Protein 7O6T (pdb70)

Solvent-accessible surface area: 8773 Å² total

B-factor: mean 49.63, std 14.55, range [27.65, 122.01]

Foldseek 3Di:
DLVVLLVVVLVVCVVPNDHPVCSVVVVVCLVPPADPVRVVVSSVVSVVCVVVVVVVVVVVVVVVVVVVVVD/DVLLLVVLVVCCVVPVDHPVCSVVVVCCLVPPQDPVRVVVSCVVSVVCVVVVVVVVVVVVVVVVVVD

Organism: Arabidopsis thaliana (NCBI:txid3702)

Nearest PDB structures (foldseek):
  7o6t-assembly1_A  TM=1.014E+00  e=3.143E-09  Arabidopsis thaliana
  7o6t-assembly1_B  TM=9.221E-01  e=6.991E-08  Arabidopsis thaliana
  7o6v-assembly4_D  TM=6.662E-01  e=2.286E-04  Arabidopsis thaliana
  7o6w-assembly1_B  TM=6.367E-01  e=4.801E-04  Arabidopsis thaliana
  7o6t-assembly1_B  TM=1.015E+00  e=5.415E-09  Arabidopsis thaliana

Sequence (138 aa):
KDLGHIVKTIRLEEEGHIDKSFREDFLTWYSLRATHREVRVVKDFVETFEDLSSLGQQLVDTFSESILSKKLGHIVKTIRCLEEEGHIDKSFREDFLTWYSLRATHREVRVVKDFVETFEDLSSLGQQLVDTFSESIL

Secondary structure (DSSP, 8-state):
-HHHHHHHHH--TTTTSS-HHHHHHHHHHHHHT--HHHHHHHHHHHHH--HHHHHHHHHHHHHHHHHHTT-/-HHHHHHHHHH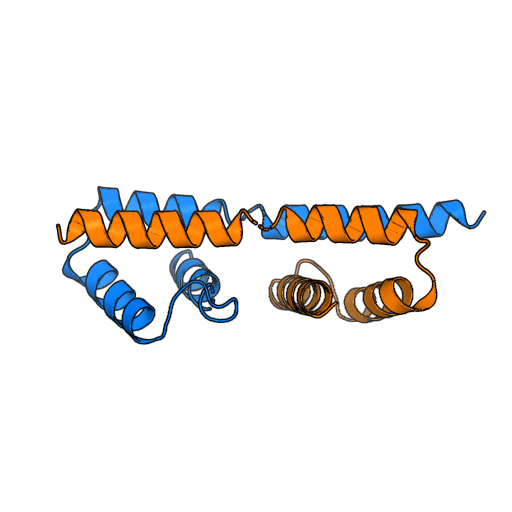HHTTSS-HHHHHHHHHHHHHT--HHHHHHHHHHHHH--HHHHHHHHHHHHHHHHH-

GO terms:
  GO:0005634 nucleus (C, IDA)
  GO:0016607 nuclear speck (C, IDA)
  GO:0009409 response to cold (P, IEP)
  GO:0005677 chromatin silencing complex (C, IDA)
  GO:0070417 cellular response to cold (P, IEP)
  GO:0045814 negative regulation of gene expression, epigenetic (P, IMP)
  GO:0010048 vernalization response (P, IMP)
  GO:0005515 protein binding (F, IPI)
  GO:0010048 vernalization response (P, IEP)
  GO:0001666 response to hypoxia (P, IMP)

Radius of gyration: 17.41 Å; Cα contacts (8 Å, |Δi|>4): 75; chains: 2; bounding box: 34×34×54 Å

InterPro domains:
  IPR003961 Fibronectin type III [PS50853] (314-412)
  IPR003961 Fibronectin type III [cd00063] (318-408)
  IPR013783 Immunoglobulin-like fold [G3DSA:2.60.40.10] (310-409)
  IPR032881 Oberon-like, PHD finger domain [PF07227] (130-238)
  IPR036116 Fibronectin type III superfamily [SSF49265] (318-406)
  IPR044514 Vernalization insensitive 3-like [PTHR46286] (32-620)
  IPR056990 VIN3-like, C-terminal domain [PF23380] (531-603)
  IPR058585 VIN3-like, fibronectin type-III domain [PF23376] (318-408)

Structure (mmCIF, N/CA/C/O backbone):
data_7O6T
#
_entry.id   7O6T
#
_cell.length_a   31.423
_cell.length_b   51.809
_cell.length_c   85.010
_cell.angle_alpha   90.00
_cell.angle_beta   90.00
_cell.angle_gamma   90.00
#
_symmetry.space_group_name_H-M   'P 21 21 21'
#
loop_
_entity.id
_entity.type
_entity.pdbx_description
1 polymer 'Protein VERNALIZATION INSENSITIVE 3'
2 polymer 'Protein VERNALIZATION INSENSITIVE 3'
3 non-polymer 'MAGNESIUM ION'
4 water water
#
loop_
_atom_site.group_PDB
_atom_site.id
_atom_site.type_symbol
_atom_site.label_atom_id
_atom_site.label_alt_id
_atom_site.label_comp_id
_atom_site.label_asym_id
_atom_site.label_entity_id
_atom_site.label_seq_id
_atom_site.pdbx_PDB_ins_code
_atom_site.Cartn_x
_atom_site.Cartn_y
_atom_site.Cartn_z
_atom_site.occupancy
_atom_site.B_iso_or_equiv
_atom_site.auth_seq_id
_atom_site.auth_comp_id
_atom_site.auth_asym_id
_atom_site.auth_atom_id
_atom_site.pdbx_PDB_model_num
ATOM 1 N N . LYS A 1 1 ? 2.374 4.169 73.271 1.00 66.40 531 LYS A N 1
ATOM 2 C CA . LYS A 1 1 ? 3.288 4.890 72.283 1.00 64.48 531 LYS A CA 1
ATOM 3 C C . LYS A 1 1 ? 4.664 5.289 72.847 1.00 55.07 531 LYS A C 1
ATOM 4 O O . LYS A 1 1 ? 5.719 5.123 72.189 1.00 50.21 531 LYS A O 1
ATOM 10 N N . ASP A 1 2 ? 4.642 5.868 74.049 1.00 52.31 532 ASP A N 1
ATOM 11 C CA . ASP A 1 2 ? 5.852 6.038 74.845 1.00 53.99 532 ASP A CA 1
ATOM 12 C C . ASP A 1 2 ? 6.470 4.679 75.165 1.00 44.40 532 ASP A C 1
ATOM 13 O O . ASP A 1 2 ? 7.665 4.583 75.271 1.00 41.49 532 ASP A O 1
ATOM 18 N N . LEU A 1 3 ? 5.634 3.640 75.308 1.00 42.47 533 LEU A N 1
ATOM 19 C CA . LEU A 1 3 ? 6.109 2.294 75.597 1.00 42.71 533 LEU A CA 1
ATOM 20 C C . LEU A 1 3 ? 7.053 1.747 74.511 1.00 40.28 533 LEU A C 1
ATOM 21 O O . LEU A 1 3 ? 8.102 1.194 74.824 1.00 37.38 533 LEU A O 1
ATOM 26 N N . GLY A 1 4 ? 6.694 1.973 73.246 1.00 41.96 534 GLY A N 1
ATOM 27 C CA . GLY A 1 4 ? 7.519 1.605 72.110 1.00 42.41 534 GLY A CA 1
ATOM 28 C C . GLY A 1 4 ? 8.814 2.393 72.068 1.00 43.07 534 GLY A C 1
ATOM 29 O O . GLY A 1 4 ? 9.862 1.867 71.664 1.00 37.74 534 GLY A O 1
ATOM 30 N N . HIS A 1 5 ? 8.753 3.660 72.495 1.00 40.65 535 HIS A N 1
ATOM 31 C CA . HIS A 1 5 ? 9.948 4.492 72.590 1.00 38.28 535 HIS A CA 1
ATOM 32 C C . HIS A 1 5 ? 10.907 3.968 73.654 1.00 34.03 535 HIS A C 1
ATOM 33 O O . HIS A 1 5 ? 12.118 4.007 73.469 1.00 33.54 535 HIS A O 1
ATOM 40 N N . ILE A 1 6 ? 10.374 3.494 74.780 1.00 32.17 536 ILE A N 1
ATOM 41 C CA . ILE A 1 6 ? 11.210 2.949 75.834 1.00 32.17 536 ILE A CA 1
ATOM 42 C C . ILE A 1 6 ? 11.927 1.704 75.301 1.00 33.03 536 ILE A C 1
ATOM 43 O O . ILE A 1 6 ? 13.131 1.569 75.449 1.00 33.65 536 ILE A O 1
ATOM 48 N N . VAL A 1 7 ? 11.173 0.800 74.673 1.00 35.62 537 VAL A N 1
ATOM 49 C CA . VAL A 1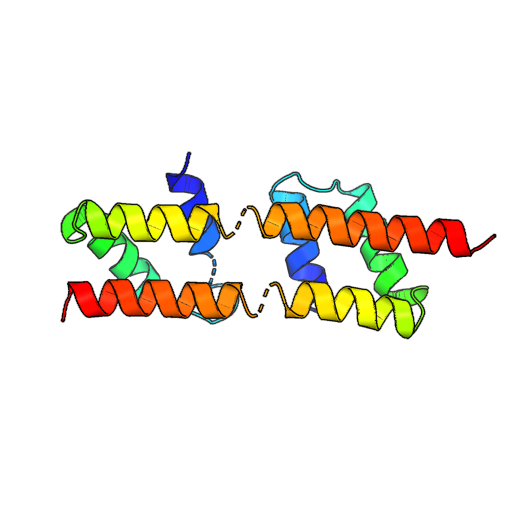 7 ? 11.736 -0.433 74.100 1.00 36.53 537 VAL A CA 1
ATOM 50 C C . VAL A 1 7 ? 12.817 -0.132 73.052 1.00 37.58 537 VAL A C 1
ATOM 51 O O . VAL A 1 7 ? 13.884 -0.724 73.093 1.00 36.09 537 VAL A O 1
ATOM 55 N N . LYS A 1 8 ? 12.554 0.849 72.177 1.00 41.58 538 LYS A N 1
ATOM 56 C CA . LYS A 1 8 ? 13.520 1.306 71.168 1.00 42.06 538 LYS A CA 1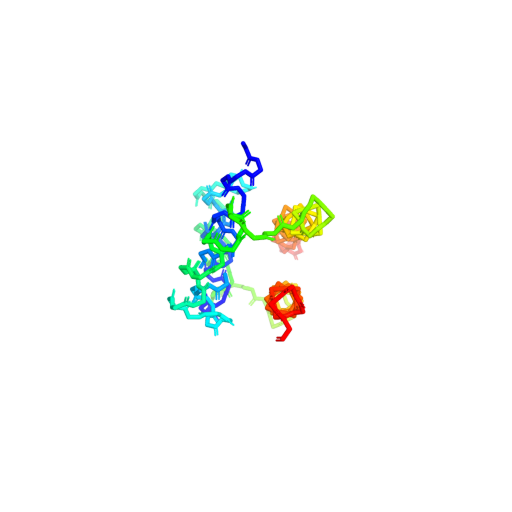
ATOM 57 C C . LYS A 1 8 ? 14.808 1.829 71.804 1.00 38.88 538 LYS A C 1
ATOM 58 O O . LYS A 1 8 ? 15.920 1.509 71.375 1.00 37.80 538 LYS A O 1
ATOM 64 N N . THR A 1 9 ? 14.635 2.625 72.854 1.00 36.75 539 THR A N 1
ATOM 65 C CA . THR A 1 9 ? 15.734 3.236 73.568 1.00 38.36 539 THR A CA 1
ATOM 66 C C . THR A 1 9 ? 16.591 2.144 74.211 1.00 39.67 539 THR A C 1
ATOM 67 O O . THR A 1 9 ? 17.823 2.146 74.123 1.00 37.65 539 THR A O 1
ATOM 71 N N . ILE A 1 10 ? 15.921 1.200 74.874 1.00 43.81 540 ILE A N 1
ATOM 72 C CA . ILE A 1 10 ? 16.583 0.091 75.546 1.00 42.35 540 ILE A CA 1
ATOM 73 C C . ILE A 1 10 ? 17.371 -0.766 74.567 1.00 38.30 540 ILE A C 1
ATOM 74 O O . ILE A 1 10 ? 18.502 -1.173 74.876 1.00 37.13 540 ILE A O 1
ATOM 79 N N . ARG A 1 11 ? 16.780 -1.046 73.401 1.00 38.14 541 ARG A N 1
ATOM 80 C CA . ARG A 1 11 ? 17.424 -1.833 72.317 1.00 38.37 541 ARG A CA 1
ATOM 81 C C . ARG A 1 11 ? 18.668 -1.068 71.845 1.00 42.43 541 ARG A C 1
ATOM 82 O O . ARG A 1 11 ? 19.715 -1.708 71.682 1.00 41.70 541 ARG A O 1
ATOM 100 N N . LEU A 1 13 ? 20.502 1.189 73.541 1.00 37.21 543 LEU A N 1
ATOM 101 C CA . LEU A 1 13 ? 21.486 1.054 74.603 1.00 37.01 543 LEU A CA 1
ATOM 102 C C . LEU A 1 13 ? 22.181 -0.314 74.589 1.00 38.65 543 LEU A C 1
ATOM 103 O O . LEU A 1 13 ? 23.393 -0.416 74.797 1.00 36.20 543 LEU A O 1
ATOM 108 N N . GLU A 1 14 ? 21.398 -1.376 74.370 1.00 35.88 544 GLU A N 1
ATOM 109 C CA . GLU A 1 14 ? 21.944 -2.697 74.324 1.00 37.82 544 GLU A CA 1
ATOM 110 C C . GLU A 1 14 ? 22.855 -2.864 73.112 1.00 42.75 544 GLU A C 1
ATOM 111 O O . GLU A 1 14 ? 23.985 -3.389 73.217 1.00 41.46 544 GLU A O 1
ATOM 117 N N . GLU A 1 15 ? 22.377 -2.410 71.953 1.00 42.77 545 GLU A N 1
ATOM 118 C CA . GLU A 1 15 ? 23.094 -2.604 70.702 1.00 43.31 545 GLU A CA 1
ATOM 119 C C . GLU A 1 15 ? 24.405 -1.811 70.671 1.00 45.57 545 GLU A C 1
ATOM 120 O O . GLU A 1 15 ? 25.349 -2.201 69.983 1.00 44.56 545 GLU A O 1
ATOM 126 N N . GLU A 1 16 ? 24.457 -0.704 71.421 1.00 40.61 546 GLU A N 1
ATOM 127 C CA . GLU A 1 16 ? 25.677 0.082 71.568 1.00 43.96 546 GLU A CA 1
ATOM 128 C C . GLU A 1 16 ? 26.607 -0.353 72.707 1.00 42.62 546 GLU A C 1
ATOM 129 O O . GLU A 1 16 ? 27.654 0.252 72.907 1.00 47.35 546 GLU A O 1
ATOM 135 N N . GLY A 1 17 ? 26.212 -1.383 73.456 1.00 41.23 547 GLY A N 1
ATOM 136 C CA . GLY A 1 17 ? 27.030 -1.916 74.543 1.00 40.78 547 GLY A CA 1
ATOM 137 C C . GLY A 1 17 ? 26.918 -1.194 75.891 1.00 42.35 547 GLY A C 1
ATOM 138 O O . GLY A 1 17 ? 27.717 -1.426 76.782 1.00 43.68 547 GLY A O 1
ATOM 139 N N . HIS A 1 18 ? 25.918 -0.322 76.048 1.00 39.01 548 HIS A N 1
ATOM 140 C CA . HIS A 1 18 ? 25.740 0.427 77.298 1.00 39.64 548 HIS A CA 1
ATOM 141 C C . HIS A 1 18 ? 25.086 -0.369 78.401 1.00 40.86 548 HIS A C 1
ATOM 142 O O . HIS A 1 18 ? 25.323 -0.115 79.586 1.00 42.68 548 HIS A O 1
ATOM 149 N N . ILE A 1 19 ? 24.283 -1.360 78.015 1.00 37.24 549 ILE A N 1
ATOM 150 C CA . ILE A 1 19 ? 23.646 -2.276 78.958 1.00 39.12 549 ILE A CA 1
ATOM 151 C C . ILE A 1 19 ? 23.744 -3.664 78.365 1.00 39.14 549 ILE A C 1
ATOM 152 O O . ILE A 1 19 ? 23.968 -3.811 77.164 1.00 36.88 549 ILE A O 1
ATOM 157 N N . ASP A 1 20 ? 23.619 -4.669 79.232 1.00 38.60 550 ASP A N 1
ATOM 158 C CA . ASP A 1 20 ? 23.572 -6.056 78.820 1.00 39.81 550 ASP A CA 1
ATOM 159 C C . ASP A 1 20 ? 22.151 -6.606 78.971 1.00 39.80 550 ASP A C 1
ATOM 160 O O . ASP A 1 20 ? 21.236 -5.925 79.460 1.00 38.52 550 ASP A O 1
ATOM 165 N N . LYS A 1 21 ? 21.975 -7.842 78.503 1.00 41.94 551 LYS A N 1
ATOM 166 C CA . LYS A 1 21 ? 20.699 -8.541 78.510 1.00 46.86 551 LYS A CA 1
ATOM 167 C C . LYS A 1 21 ? 20.099 -8.627 79.905 1.00 41.95 551 LYS A C 1
ATOM 168 O O . LYS A 1 21 ? 18.921 -8.394 80.084 1.00 37.24 551 LYS A O 1
ATOM 174 N N . SER A 1 22 ? 20.925 -8.985 80.889 1.00 41.85 552 SER A N 1
ATOM 175 C CA . SER A 1 22 ? 20.471 -9.099 82.273 1.00 44.73 552 SER A CA 1
ATOM 176 C C . SER A 1 22 ? 19.846 -7.778 82.739 1.00 38.92 552 SER A C 1
ATOM 177 O O . SER A 1 22 ? 18.790 -7.782 83.393 1.00 36.98 552 SER A O 1
ATOM 180 N N . PHE A 1 23 ? 20.492 -6.655 82.401 1.00 39.39 553 PHE A N 1
ATOM 181 C CA . PHE A 1 23 ? 19.970 -5.351 82.806 1.00 40.09 553 PHE A CA 1
ATOM 182 C C . PHE A 1 23 ? 18.645 -5.035 82.101 1.00 38.58 553 PHE A C 1
ATOM 183 O O . PHE A 1 23 ? 17.684 -4.595 82.726 1.00 40.70 553 PHE A O 1
ATOM 191 N N . ARG A 1 24 ? 18.588 -5.278 80.799 1.00 35.98 554 ARG A N 1
ATOM 192 C CA . ARG A 1 24 ? 17.357 -5.070 79.997 1.00 38.62 554 ARG A CA 1
ATOM 193 C C . ARG A 1 24 ? 16.189 -5.801 80.659 1.00 39.26 554 ARG A C 1
ATOM 194 O O . ARG A 1 24 ? 15.143 -5.175 80.873 1.00 35.22 554 ARG A O 1
ATOM 202 N N . GLU A 1 25 ? 16.363 -7.090 80.944 1.00 39.32 555 GLU A N 1
ATOM 203 C CA . GLU A 1 25 ? 15.322 -7.890 81.547 1.00 40.45 555 GLU A CA 1
ATOM 204 C C . GLU A 1 25 ? 14.938 -7.388 82.928 1.00 38.61 555 GLU A C 1
ATOM 205 O O . GLU A 1 25 ? 13.749 -7.297 83.267 1.00 38.42 555 GLU A O 1
ATOM 211 N N . ASP A 1 26 ? 15.940 -7.063 83.746 1.00 37.65 556 ASP A N 1
ATOM 212 C CA . ASP A 1 26 ? 15.678 -6.563 85.085 1.00 36.65 556 ASP A CA 1
ATOM 213 C C . ASP A 1 26 ? 14.989 -5.203 85.036 1.00 34.41 556 ASP A C 1
ATOM 214 O O . ASP A 1 26 ? 14.159 -4.901 85.854 1.00 35.69 556 ASP A O 1
ATOM 219 N N . PHE A 1 27 ? 15.368 -4.370 84.067 1.00 35.35 557 PHE A N 1
ATOM 220 C CA . PHE A 1 27 ? 14.792 -3.048 83.903 1.00 35.09 557 PHE A CA 1
ATOM 221 C C . PHE A 1 27 ? 13.312 -3.115 83.614 1.00 36.18 557 PHE A C 1
ATOM 222 O O . PHE A 1 27 ? 12.531 -2.372 84.215 1.00 38.40 557 PHE A O 1
ATOM 230 N N . LEU A 1 28 ? 12.925 -4.034 82.723 1.00 37.64 558 LEU A N 1
ATOM 231 C CA . LEU A 1 28 ? 11.531 -4.260 82.363 1.00 39.35 558 LEU A CA 1
ATOM 232 C C . LEU A 1 28 ? 10.734 -4.724 83.595 1.00 42.94 558 LEU A C 1
ATOM 233 O O . LEU A 1 28 ? 9.640 -4.210 83.870 1.00 43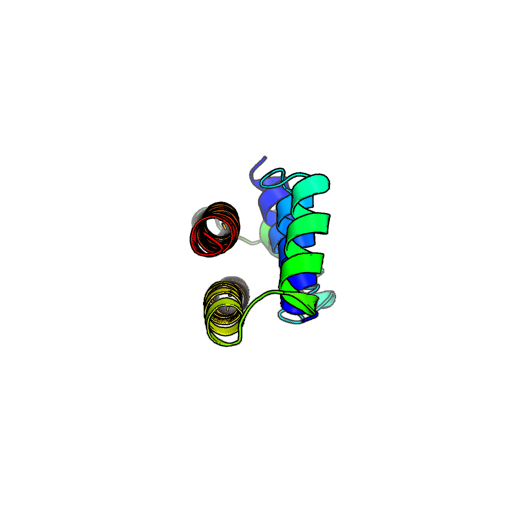.68 558 LEU A O 1
ATOM 238 N N . THR A 1 29 ? 11.300 -5.682 84.344 1.00 41.64 559 THR A N 1
ATOM 239 C CA . THR A 1 29 ? 10.702 -6.135 85.585 1.00 43.13 559 THR A CA 1
ATOM 240 C C . THR A 1 29 ? 10.516 -4.970 86.579 1.00 41.31 559 THR A C 1
ATOM 241 O O . THR A 1 29 ? 9.434 -4.759 87.123 1.00 46.69 559 THR A O 1
ATOM 245 N N . TRP A 1 30 ? 11.592 -4.215 86.800 1.00 38.99 560 TRP A N 1
ATOM 246 C CA . TRP A 1 30 ? 11.614 -3.097 87.719 1.00 40.54 560 TRP A CA 1
ATOM 247 C C . TRP A 1 30 ? 10.563 -2.073 87.343 1.00 43.73 560 TRP A C 1
ATOM 248 O O . TRP A 1 30 ? 9.761 -1.650 88.182 1.00 42.91 560 TRP A O 1
ATOM 259 N N . TYR A 1 31 ? 10.542 -1.698 86.062 1.00 41.61 561 TYR A N 1
ATOM 260 C CA . TYR A 1 31 ? 9.590 -0.706 85.509 1.00 41.31 561 TYR A CA 1
ATOM 261 C C . TYR A 1 31 ? 8.146 -1.128 85.798 1.00 44.97 561 TYR A C 1
ATOM 262 O O . TYR A 1 31 ? 7.360 -0.276 86.255 1.00 45.48 561 TYR A O 1
ATOM 271 N N . SER A 1 32 ? 7.806 -2.386 85.510 1.00 44.75 562 SER A N 1
ATOM 272 C CA . SER A 1 32 ? 6.448 -2.879 85.641 1.00 50.96 562 SER A CA 1
ATOM 273 C C . SER A 1 32 ? 5.993 -3.062 87.099 1.00 53.01 562 SER A C 1
ATOM 274 O O . SER A 1 32 ? 4.849 -2.788 87.405 1.00 55.51 562 SER A O 1
ATOM 277 N N . LEU A 1 33 ? 6.909 -3.488 87.980 1.00 54.63 563 LEU A N 1
ATOM 278 C CA . LEU A 1 33 ? 6.579 -3.916 89.340 1.00 57.45 563 LEU A CA 1
ATOM 279 C C . LEU A 1 33 ? 7.118 -3.106 90.527 1.00 57.84 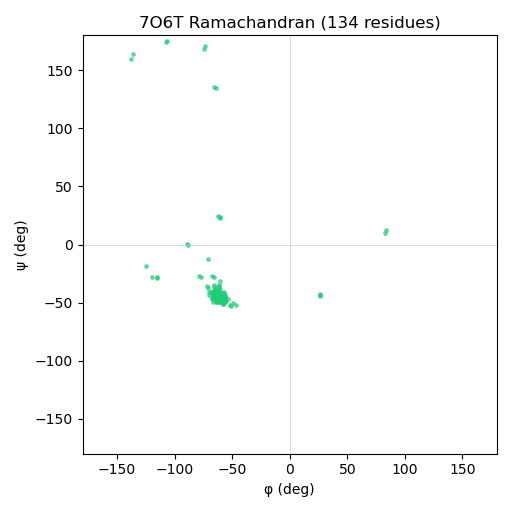563 LEU A C 1
ATOM 280 O O . LEU A 1 33 ? 6.507 -3.111 91.572 1.00 56.84 563 LEU A O 1
ATOM 285 N N . ARG A 1 34 ? 8.258 -2.427 90.377 1.00 55.12 564 ARG A N 1
ATOM 286 C CA . ARG A 1 34 ? 8.965 -1.763 91.509 1.00 58.85 564 ARG A CA 1
ATOM 287 C C . ARG A 1 34 ? 9.107 -0.247 91.308 1.00 58.57 564 ARG A C 1
ATOM 288 O O . ARG A 1 34 ? 9.217 0.453 92.337 1.00 58.13 564 ARG A O 1
ATOM 296 N N . ALA A 1 35 ? 9.149 0.248 90.065 1.00 54.79 565 ALA A N 1
ATOM 297 C CA . ALA A 1 35 ? 9.378 1.665 89.852 1.00 55.54 565 ALA A CA 1
ATOM 298 C C . ALA A 1 35 ? 8.209 2.496 90.397 1.00 58.71 565 ALA A C 1
ATOM 299 O O . ALA A 1 35 ? 7.055 2.177 90.165 1.00 58.06 565 ALA A O 1
ATOM 301 N N . THR A 1 36 ? 8.531 3.581 91.103 1.00 56.28 566 THR A N 1
ATOM 302 C CA . THR A 1 36 ? 7.530 4.528 91.576 1.00 60.24 566 THR A CA 1
ATOM 303 C C . THR A 1 36 ? 7.032 5.373 90.411 1.00 68.31 566 THR A C 1
ATOM 304 O O . THR A 1 36 ? 7.635 5.368 89.317 1.00 59.84 566 THR A O 1
ATOM 308 N N . HIS A 1 37 ? 5.943 6.118 90.636 1.00 68.16 567 HIS A N 1
ATOM 309 C CA . HIS A 1 37 ? 5.367 6.968 89.585 1.00 75.51 567 HIS A CA 1
ATOM 310 C C . HIS A 1 37 ? 6.360 8.049 89.156 1.00 74.02 567 HIS A C 1
ATOM 311 O O . HIS A 1 37 ? 6.452 8.382 87.963 1.00 76.25 567 HIS A O 1
ATOM 318 N N . ARG A 1 38 ? 7.120 8.567 90.127 1.00 70.28 568 ARG A N 1
ATOM 319 C CA . ARG A 1 38 ? 8.216 9.545 89.894 1.00 70.86 568 ARG A CA 1
ATOM 320 C C . ARG A 1 38 ? 9.327 8.904 89.048 1.00 62.51 568 ARG A C 1
ATOM 321 O O . ARG A 1 38 ? 9.799 9.557 88.102 1.00 59.86 568 ARG A O 1
ATOM 329 N N . GLU A 1 39 ? 9.769 7.696 89.403 1.00 58.73 569 GLU A N 1
ATOM 330 C CA . GLU A 1 39 ? 10.829 7.020 88.654 1.00 55.06 569 GLU A CA 1
ATOM 331 C C . GLU A 1 39 ? 10.416 6.750 87.201 1.00 50.04 569 GLU A C 1
ATOM 332 O O . GLU A 1 39 ? 11.219 6.883 86.300 1.00 44.24 569 GLU A O 1
ATOM 338 N N . VAL A 1 40 ? 9.151 6.373 87.004 1.00 56.34 570 VAL A N 1
ATOM 339 C CA . VAL A 1 40 ? 8.595 6.119 85.676 1.00 57.97 570 VAL A CA 1
ATOM 340 C C . VAL A 1 40 ? 8.621 7.398 84.849 1.00 56.40 570 VAL A C 1
ATOM 341 O O . VAL A 1 40 ? 8.960 7.405 83.655 1.00 48.77 570 VAL A O 1
ATOM 345 N N . ARG A 1 41 ? 8.244 8.495 85.499 1.00 59.53 571 ARG A N 1
ATOM 346 C CA . ARG A 1 41 ? 8.251 9.847 84.893 1.00 63.50 571 ARG A CA 1
ATOM 347 C C . ARG A 1 41 ? 9.690 10.187 84.484 1.00 52.82 571 ARG A C 1
ATOM 348 O O . ARG A 1 41 ? 9.880 10.703 83.382 1.00 51.98 571 ARG A O 1
ATOM 356 N N . VAL A 1 42 ? 10.670 9.897 85.342 1.00 51.24 572 VAL A N 1
ATOM 357 C CA . VAL A 1 42 ? 12.083 10.156 85.042 1.00 51.03 572 VAL A CA 1
ATOM 358 C C . VAL A 1 42 ? 12.532 9.371 83.797 1.00 46.32 572 VAL A C 1
ATOM 359 O O . VAL A 1 42 ? 13.184 9.900 82.920 1.00 42.39 572 VAL A O 1
ATOM 363 N N . VAL A 1 43 ? 12.165 8.092 83.728 1.00 43.50 573 VAL A N 1
ATOM 364 C CA . VAL A 1 43 ? 12.458 7.255 82.567 1.00 40.34 573 VAL A CA 1
ATOM 365 C C . VAL A 1 43 ? 11.821 7.811 81.290 1.00 38.27 573 VAL A C 1
ATOM 366 O O . VAL A 1 43 ? 12.475 7.958 80.278 1.00 36.87 573 VAL A O 1
ATOM 370 N N . LYS A 1 44 ? 10.530 8.135 81.355 1.00 42.33 574 LYS A N 1
ATOM 371 C CA . LYS A 1 44 ? 9.814 8.687 80.210 1.00 45.50 574 LYS A CA 1
ATOM 372 C C . LYS A 1 44 ? 10.412 9.999 79.686 1.00 44.81 574 LYS A C 1
ATOM 373 O O . LYS A 1 44 ? 10.506 10.182 78.487 1.00 40.69 574 LYS A O 1
ATOM 379 N N . ASP A 1 45 ? 10.816 10.896 80.594 1.00 46.33 575 ASP A N 1
ATOM 380 C CA . ASP A 1 45 ? 11.474 12.149 80.206 1.00 48.36 575 ASP A CA 1
ATOM 381 C C . ASP A 1 45 ? 12.826 11.913 79.503 1.00 4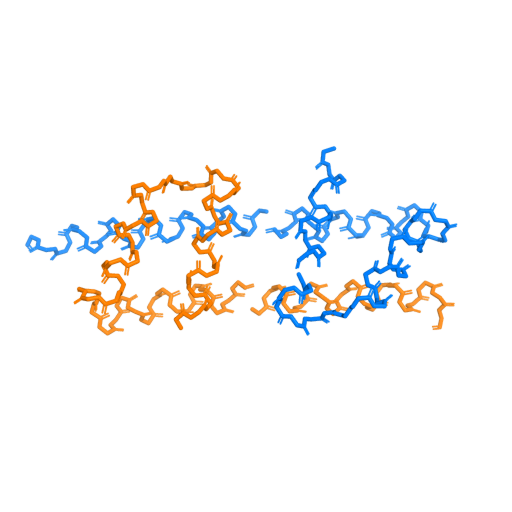5.57 575 ASP A C 1
ATOM 382 O O . ASP A 1 45 ? 13.134 12.553 78.466 1.00 43.06 575 ASP A O 1
ATOM 387 N N . PHE A 1 46 ? 13.628 10.985 80.047 1.00 41.69 576 PHE A N 1
ATOM 388 C CA . PHE A 1 46 ? 14.887 10.597 79.399 1.00 41.71 576 PHE A CA 1
ATOM 389 C C . PHE A 1 46 ? 14.677 10.105 77.967 1.00 36.89 576 PHE A C 1
ATOM 390 O O . PHE A 1 46 ? 15.400 10.496 77.055 1.00 34.85 576 PHE A O 1
ATOM 398 N N . VAL A 1 47 ? 13.671 9.257 77.779 1.00 34.20 577 VAL A N 1
ATOM 399 C CA . VAL A 1 47 ? 13.373 8.647 76.484 1.00 33.18 577 VAL A CA 1
ATOM 400 C C . VAL A 1 47 ? 12.873 9.693 75.479 1.00 36.28 577 VAL A C 1
ATOM 401 O O . VAL A 1 47 ? 13.288 9.692 74.318 1.00 35.96 577 VAL A O 1
ATOM 405 N N . GLU A 1 48 ? 11.996 10.588 75.942 1.00 40.35 578 GLU A N 1
ATOM 406 C CA . GLU A 1 48 ? 11.476 11.695 75.131 1.00 43.62 578 GLU A CA 1
ATOM 407 C C . GLU A 1 48 ? 12.608 12.560 74.584 1.00 43.32 578 GLU A C 1
ATOM 408 O O . GLU A 1 48 ? 12.657 12.863 73.376 1.00 43.28 578 GLU A O 1
ATOM 414 N N . THR A 1 49 ? 13.541 12.912 75.470 1.00 45.41 579 THR A N 1
ATOM 415 C CA . THR A 1 49 ? 14.733 13.654 75.102 1.00 47.65 579 THR A CA 1
ATOM 416 C C . THR A 1 49 ? 15.517 12.941 74.018 1.00 51.69 579 THR A C 1
ATOM 417 O O . THR A 1 49 ? 15.928 13.553 73.037 1.00 50.78 579 THR A O 1
ATOM 421 N N . PHE A 1 50 ? 15.713 11.633 74.189 1.00 43.62 580 PHE A N 1
ATOM 422 C CA . PHE A 1 50 ? 16.416 10.820 73.209 1.00 39.84 580 PHE A CA 1
ATOM 423 C C . PHE A 1 50 ? 15.719 10.821 71.844 1.00 38.99 580 PHE A C 1
ATOM 424 O O . PHE A 1 50 ? 16.389 10.944 70.814 1.00 35.46 580 PHE A O 1
ATOM 440 N N . GLU A 1 52 ? 13.694 13.124 70.657 1.00 47.91 582 GLU A N 1
ATOM 441 C CA . GLU A 1 52 ? 13.881 14.489 70.133 1.00 50.43 582 GLU A CA 1
ATOM 442 C C . GLU A 1 52 ? 15.301 14.697 69.537 1.00 50.62 582 GLU A C 1
ATOM 443 O O . GLU A 1 52 ? 15.455 15.289 68.465 1.00 45.80 582 GLU A O 1
ATOM 449 N N . ASP A 1 53 ? 16.326 14.213 70.250 1.00 48.23 583 ASP A N 1
ATOM 450 C CA . ASP A 1 53 ? 17.721 14.251 69.787 1.00 45.65 583 ASP A CA 1
ATOM 451 C C . ASP A 1 53 ? 17.943 13.508 68.517 1.00 44.05 583 ASP A C 1
ATOM 452 O O . ASP A 1 53 ? 18.689 13.978 67.668 1.00 44.87 583 ASP A O 1
ATOM 457 N N . LEU A 1 54 ? 17.331 12.322 68.400 1.00 43.65 584 LEU A N 1
ATOM 458 C CA . LEU A 1 54 ? 17.364 11.544 67.170 1.00 40.87 584 LEU A CA 1
ATOM 459 C C . LEU A 1 54 ? 16.760 12.334 65.963 1.00 43.99 584 LEU A C 1
ATOM 460 O O . LEU A 1 54 ? 17.334 12.363 64.856 1.00 39.63 584 LEU A O 1
ATOM 465 N N . SER A 1 55 ? 15.604 12.962 66.188 1.00 45.00 585 SER A N 1
ATOM 466 C CA . SER A 1 55 ? 14.969 13.802 65.178 1.00 47.84 585 SER A CA 1
ATOM 467 C C . SER A 1 55 ? 15.908 14.934 64.730 1.00 45.18 585 SER A C 1
ATOM 468 O O . SER A 1 55 ? 16.111 15.136 63.528 1.00 45.89 585 SER A O 1
ATOM 471 N N . SER A 1 56 ? 16.471 15.642 65.715 1.00 42.59 586 SER A N 1
ATOM 472 C CA . SER A 1 56 ? 17.405 16.741 65.512 1.00 48.59 586 SER A CA 1
ATOM 473 C C . SER A 1 56 ? 18.634 16.341 64.710 1.00 47.57 586 SER A C 1
ATOM 474 O O . SER A 1 56 ? 19.093 17.086 63.830 1.00 43.95 586 SER A O 1
ATOM 477 N N . LEU A 1 57 ? 19.183 15.169 65.049 1.00 41.28 587 LEU A N 1
ATOM 478 C CA . LEU A 1 57 ? 20.322 14.588 64.350 1.00 41.00 587 LEU A CA 1
ATOM 479 C C . LEU A 1 57 ? 20.001 14.383 62.867 1.00 40.71 587 LEU A C 1
ATOM 480 O O . LEU A 1 57 ? 20.768 14.795 61.998 1.00 40.63 587 LEU A O 1
ATOM 485 N N . GLY A 1 58 ? 18.847 13.770 62.587 1.00 36.95 588 GLY A N 1
ATOM 486 C CA . GLY A 1 58 ? 18.329 13.668 61.237 1.00 36.49 588 GLY A CA 1
ATOM 487 C C . GLY A 1 58 ? 18.381 14.991 60.469 1.00 36.19 588 GLY A C 1
ATOM 488 O O . GLY A 1 58 ? 18.892 15.034 59.349 1.00 32.33 588 GLY A O 1
ATOM 489 N N . GLN A 1 59 ? 17.830 16.053 61.067 1.00 37.10 589 GLN A N 1
ATOM 490 C CA . GLN A 1 59 ? 17.832 17.384 60.442 1.00 43.62 589 GLN A CA 1
ATOM 491 C C . GLN A 1 59 ? 19.252 17.883 60.159 1.00 40.28 589 GLN A C 1
ATOM 492 O O . GLN A 1 59 ? 19.539 18.365 59.057 1.00 40.84 589 GLN A O 1
ATOM 498 N N . GLN A 1 60 ? 20.131 17.749 61.162 1.00 41.60 590 GLN A N 1
ATOM 499 C CA . GLN A 1 60 ? 21.510 18.161 61.040 1.00 41.64 590 GLN A CA 1
ATOM 500 C C . GLN A 1 60 ? 22.214 17.432 59.888 1.00 38.13 590 GLN A C 1
ATOM 501 O O . GLN A 1 60 ? 22.951 18.055 59.107 1.00 34.00 590 GLN A O 1
ATOM 507 N N . LEU A 1 61 ? 21.987 16.120 59.780 1.00 32.14 591 LEU A N 1
ATOM 508 C CA . LEU A 1 61 ? 22.670 15.326 58.761 1.00 33.32 591 LEU A CA 1
ATOM 509 C C . LEU A 1 61 ? 22.147 15.682 57.380 1.00 32.88 591 LEU A C 1
ATOM 510 O O . LEU A 1 61 ? 22.944 15.789 56.433 1.00 35.64 591 LEU A O 1
ATOM 515 N N . VAL A 1 62 ? 20.818 15.863 57.280 1.00 32.04 592 VAL A N 1
ATOM 516 C CA . VAL A 1 62 ? 20.162 16.251 56.040 1.00 31.60 592 VAL A CA 1
ATOM 517 C C . VAL A 1 62 ? 20.680 17.635 55.628 1.00 31.55 592 VAL A C 1
ATOM 518 O O . VAL A 1 62 ? 21.026 17.839 54.464 1.00 36.34 592 VAL A O 1
ATOM 522 N N . ASP A 1 63 ? 20.786 18.565 56.587 1.00 31.71 593 ASP A N 1
ATOM 523 C CA . ASP A 1 63 ? 21.260 19.910 56.275 1.00 32.53 593 ASP A CA 1
ATOM 524 C C . ASP A 1 63 ? 22.721 19.939 55.867 1.00 30.17 593 ASP A C 1
ATOM 525 O O . ASP A 1 63 ? 23.111 20.677 54.963 1.00 33.45 593 ASP A O 1
ATOM 530 N N . THR A 1 64 ? 23.557 19.163 56.556 1.00 30.77 594 THR A N 1
ATOM 531 C CA . THR A 1 64 ? 24.979 19.030 56.187 1.00 36.30 594 THR A CA 1
ATOM 532 C C . THR A 1 64 ? 25.158 18.480 54.747 1.00 33.57 594 THR A C 1
ATOM 533 O O . THR A 1 64 ? 25.973 18.946 53.965 1.00 31.55 594 THR A O 1
ATOM 537 N N . PHE A 1 65 ? 24.405 17.434 54.428 1.00 36.16 595 PHE A N 1
ATOM 538 C CA . PHE A 1 65 ? 24.402 16.851 53.101 1.00 33.25 595 PHE A CA 1
ATOM 539 C C . PHE A 1 65 ? 23.960 17.863 52.019 1.00 31.55 595 PHE A C 1
ATOM 540 O O . PHE A 1 65 ? 24.577 17.962 50.950 1.00 33.48 595 PHE A O 1
ATOM 548 N N . SER A 1 66 ? 22.911 18.628 52.320 1.00 29.47 596 SER A N 1
ATOM 549 C CA . SER A 1 66 ? 22.361 19.644 51.425 1.00 31.92 596 SER A CA 1
ATOM 550 C C . SER A 1 66 ? 23.367 20.749 51.148 1.00 30.71 596 SER A C 1
ATOM 551 O O . SER A 1 66 ? 23.527 21.211 50.002 1.00 32.04 596 SER A O 1
ATOM 554 N N . GLU A 1 67 ? 24.049 21.170 52.206 1.00 30.18 597 GLU A N 1
ATOM 555 C CA . GLU A 1 67 ? 25.043 22.216 52.108 1.00 34.32 597 GLU A CA 1
ATOM 556 C C . GLU A 1 67 ? 26.188 21.757 51.218 1.00 32.12 597 GLU A C 1
ATOM 557 O O . GLU A 1 67 ? 26.685 22.510 50.409 1.00 28.01 597 GLU A O 1
ATOM 563 N N . SER A 1 68 ? 26.601 20.494 51.395 1.00 34.53 598 SER A N 1
ATOM 564 C CA . SER A 1 68 ? 27.664 19.910 50.580 1.00 35.67 598 SER A CA 1
ATOM 565 C C . SER A 1 68 ? 27.334 19.948 49.085 1.00 32.96 598 SER A C 1
ATOM 566 O O . SER A 1 68 ? 28.175 20.288 48.277 1.00 37.67 598 SER A O 1
ATOM 569 N N . ILE A 1 69 ? 26.085 19.636 48.730 1.00 35.67 599 ILE A N 1
ATOM 570 C CA . ILE A 1 69 ? 25.603 19.758 47.351 1.00 35.85 599 ILE A CA 1
ATOM 571 C C . ILE A 1 69 ? 25.730 21.173 46.776 1.00 41.43 599 ILE A C 1
ATOM 572 O O . ILE A 1 69 ? 26.242 21.349 45.662 1.00 41.13 599 ILE A O 1
ATOM 577 N N . LEU A 1 70 ? 25.279 22.183 47.531 1.00 37.37 600 LEU A N 1
ATOM 578 C CA . LEU A 1 70 ? 25.353 23.572 47.107 1.00 38.83 600 LEU A CA 1
ATOM 579 C C . LEU A 1 70 ? 26.782 24.036 46.890 1.00 40.22 600 LEU A C 1
ATOM 580 O O . LEU A 1 70 ? 27.037 24.808 45.981 1.00 43.81 600 LEU A O 1
ATOM 585 N N . SER A 1 71 ? 27.710 23.543 47.719 1.00 43.28 601 SER A N 1
ATOM 586 C CA . SER A 1 71 ? 29.103 23.982 47.658 1.00 45.84 601 SER A CA 1
ATOM 587 C C . SER A 1 71 ? 29.863 23.472 46.393 1.00 51.90 601 SER A C 1
ATOM 588 O O . SER A 1 71 ? 30.962 23.955 46.098 1.00 52.23 601 SER A O 1
ATOM 591 N N . LYS A 1 72 ? 29.266 22.515 45.663 1.00 55.21 602 LYS A N 1
ATOM 592 C CA . LYS A 1 72 ? 29.798 22.026 44.376 1.00 64.71 602 LYS A CA 1
ATOM 593 C C . LYS A 1 72 ? 29.880 23.134 43.314 1.00 68.29 602 LYS A C 1
ATOM 594 O O . LYS A 1 72 ? 30.789 23.141 42.482 1.00 71.28 602 LYS A O 1
ATOM 600 N N . LYS A 1 73 ? 28.913 24.062 43.351 1.00 69.88 603 LYS A N 1
ATOM 601 C CA . LYS A 1 73 ? 28.862 25.207 42.446 1.00 66.44 603 LYS A CA 1
ATOM 602 C C . LYS A 1 73 ? 30.214 25.930 42.496 1.00 72.52 603 LYS A C 1
ATOM 603 O O . LYS A 1 73 ? 30.772 26.184 43.577 1.00 66.86 603 LYS A O 1
ATOM 610 N N . LEU B 2 3 ? 32.915 4.661 61.306 1.00 59.04 533 LEU B N 1
ATOM 611 C CA . LEU B 2 3 ? 32.027 4.426 60.126 1.00 56.66 533 LEU B CA 1
ATOM 612 C C . LEU B 2 3 ? 30.811 3.577 60.486 1.00 56.78 533 LEU B C 1
ATOM 613 O O . LEU B 2 3 ? 29.734 3.814 59.954 1.00 49.63 533 LEU B O 1
ATOM 618 N N . GLY B 2 4 ? 30.991 2.595 61.383 1.00 55.42 534 GLY B N 1
ATOM 619 C CA . GLY B 2 4 ? 29.907 1.747 61.857 1.00 54.87 534 GLY B CA 1
ATOM 620 C C . GLY B 2 4 ? 28.839 2.538 62.597 1.00 52.03 534 GLY B C 1
ATOM 621 O O . GLY B 2 4 ? 27.640 2.274 62.471 1.00 51.26 534 GLY B O 1
ATOM 622 N N . HIS B 2 5 ? 29.292 3.516 63.384 1.00 49.01 535 HIS B N 1
ATOM 623 C CA . HIS B 2 5 ? 28.419 4.430 64.095 1.00 53.55 535 HIS B CA 1
ATOM 624 C C . HIS B 2 5 ? 27.569 5.269 63.120 1.00 45.38 535 HIS B C 1
ATOM 625 O O . HIS B 2 5 ? 26.385 5.493 63.354 1.00 45.15 535 HIS B O 1
ATOM 632 N N . ILE B 2 6 ? 28.185 5.725 62.024 1.00 44.50 536 ILE B N 1
ATOM 633 C CA . ILE B 2 6 ? 27.482 6.550 61.047 1.00 45.50 536 ILE B CA 1
ATOM 634 C C . ILE B 2 6 ? 26.357 5.713 60.420 1.00 42.31 536 ILE B C 1
ATOM 635 O O . ILE B 2 6 ? 25.196 6.136 60.378 1.00 42.71 536 ILE B O 1
ATOM 640 N N . VAL B 2 7 ? 26.715 4.499 59.982 1.00 45.39 537 VAL B N 1
ATOM 641 C CA . VAL B 2 7 ? 25.774 3.583 59.338 1.00 45.54 537 VAL B CA 1
ATOM 642 C C . VAL B 2 7 ? 24.631 3.238 60.282 1.00 47.52 537 VAL B C 1
ATOM 643 O O . VAL B 2 7 ? 23.478 3.268 59.858 1.00 42.32 537 VAL B O 1
ATOM 647 N N . LYS B 2 8 ? 24.951 2.966 61.558 1.00 47.34 538 LYS B N 1
ATOM 648 C CA . LYS B 2 8 ? 23.958 2.597 62.569 1.00 54.57 538 LYS B CA 1
ATOM 649 C C . LYS B 2 8 ? 22.987 3.729 62.777 1.00 50.78 538 LYS B C 1
ATOM 650 O O . LYS B 2 8 ? 21.764 3.514 62.845 1.00 52.01 538 LYS B O 1
ATOM 656 N N . THR B 2 9 ? 23.537 4.942 62.880 1.00 44.74 539 THR B N 1
ATOM 657 C CA . THR B 2 9 ? 22.760 6.127 63.087 1.00 40.32 539 THR B CA 1
ATOM 658 C C . THR B 2 9 ? 21.799 6.332 61.917 1.00 39.06 539 THR B C 1
ATOM 659 O O . THR B 2 9 ? 20.610 6.565 62.109 1.00 38.98 539 THR B O 1
ATOM 663 N N . ILE B 2 10 ? 22.337 6.259 60.696 1.00 39.97 540 ILE B N 1
ATOM 664 C CA . ILE B 2 10 ? 21.548 6.436 59.480 1.00 40.95 540 ILE B CA 1
ATOM 665 C C . ILE B 2 10 ? 20.414 5.411 59.366 1.00 44.71 540 ILE B C 1
ATOM 666 O O . ILE B 2 10 ? 19.298 5.764 58.987 1.00 43.28 540 ILE B O 1
ATOM 671 N N . ARG B 2 11 ? 20.699 4.150 59.707 1.00 47.88 541 ARG B N 1
ATOM 672 C CA . ARG B 2 11 ? 19.686 3.056 59.710 1.00 56.87 541 ARG B CA 1
ATOM 673 C C . ARG B 2 11 ? 18.597 3.384 60.745 1.00 50.76 541 ARG B C 1
ATOM 674 O O . ARG B 2 11 ? 17.402 3.237 60.422 1.00 55.71 541 ARG B O 1
ATOM 682 N N . CYS B 2 12 ? 18.996 3.832 61.933 1.00 46.15 542 CYS B N 1
ATOM 683 C CA . CYS B 2 12 ? 18.069 4.245 62.985 1.00 52.00 542 CYS B CA 1
ATOM 684 C C . CYS B 2 12 ? 17.145 5.379 62.513 1.00 52.41 542 CYS B C 1
ATOM 685 O O . CYS B 2 12 ? 15.926 5.300 62.686 1.00 52.62 542 CYS B O 1
ATOM 688 N N . LEU B 2 13 ? 17.736 6.424 61.917 1.00 46.17 543 LEU B N 1
ATOM 689 C CA . LEU B 2 13 ? 16.976 7.523 61.330 1.00 44.13 543 LEU B CA 1
ATOM 690 C C . LEU B 2 13 ? 15.979 7.046 60.264 1.00 46.56 543 LEU B C 1
ATOM 691 O O . LEU B 2 13 ? 14.854 7.556 60.175 1.00 47.78 543 LEU B O 1
ATOM 696 N N . GLU B 2 14 ? 16.409 6.095 59.427 1.00 46.16 544 GLU B N 1
ATOM 697 C CA . GLU B 2 14 ? 15.556 5.562 58.395 1.00 52.97 544 GLU B CA 1
ATOM 698 C C . GLU B 2 14 ? 14.410 4.780 59.026 1.00 57.82 544 GLU B C 1
ATOM 699 O O . GLU B 2 14 ? 13.238 4.965 58.653 1.00 56.86 544 GLU B O 1
ATOM 705 N N . GLU B 2 15 ? 14.741 3.917 59.996 1.00 59.24 545 GLU B N 1
ATOM 706 C CA . GLU B 2 15 ? 13.748 3.050 60.610 1.00 64.58 545 GLU B CA 1
ATOM 707 C C . GLU B 2 15 ? 12.701 3.849 61.402 1.00 61.60 545 GLU B C 1
ATOM 708 O O . GLU B 2 15 ? 11.564 3.414 61.544 1.00 69.53 545 GLU B O 1
ATOM 714 N N . GLU B 2 16 ? 13.094 5.020 61.911 1.00 59.43 546 GLU B N 1
ATOM 715 C CA . GLU B 2 16 ? 12.200 5.913 62.645 1.00 60.67 546 GLU B CA 1
ATOM 716 C C . GLU B 2 16 ? 11.451 6.923 61.744 1.00 65.84 546 GLU B C 1
ATOM 717 O O . GLU B 2 16 ? 10.671 7.731 62.238 1.00 73.09 546 GLU B O 1
ATOM 723 N N . GLY B 2 17 ? 11.689 6.867 60.428 1.00 62.05 547 GLY B N 1
ATOM 724 C CA . GLY B 2 17 ? 10.994 7.703 59.465 1.00 62.72 547 GLY B CA 1
ATOM 725 C C . GLY B 2 17 ? 11.535 9.123 59.265 1.00 62.03 547 GLY B C 1
ATOM 726 O O . GLY B 2 17 ? 10.901 9.911 58.562 1.00 63.16 547 GLY B O 1
ATOM 727 N N . HIS B 2 18 ? 12.714 9.433 59.822 1.00 54.08 548 HIS B N 1
ATOM 728 C CA . HIS B 2 18 ? 13.300 10.756 59.671 1.00 54.55 548 HIS B CA 1
ATOM 729 C C . HIS B 2 18 ? 13.947 10.993 58.305 1.00 53.57 548 HIS B C 1
ATOM 730 O O . HIS B 2 18 ? 14.015 12.128 57.843 1.00 55.59 548 HIS B O 1
ATOM 737 N N . ILE B 2 19 ? 14.417 9.915 57.672 1.00 51.25 549 ILE B N 1
ATOM 738 C CA . ILE B 2 19 ? 14.952 9.964 56.321 1.00 50.17 549 ILE B CA 1
ATOM 739 C C . ILE B 2 19 ? 14.405 8.770 55.561 1.00 54.08 549 ILE B C 1
ATOM 740 O O . ILE B 2 19 ? 13.870 7.851 56.165 1.00 55.25 549 ILE B O 1
ATOM 745 N N . ASP B 2 20 ? 14.505 8.805 54.230 1.00 54.55 550 ASP B N 1
ATOM 746 C CA . ASP B 2 20 ? 14.039 7.701 53.402 1.00 58.28 550 ASP B CA 1
ATOM 747 C C . ASP B 2 20 ? 15.228 6.922 52.838 1.00 56.90 550 ASP B C 1
ATOM 748 O O . ASP B 2 20 ? 16.388 7.279 53.074 1.00 47.69 550 ASP B O 1
ATOM 753 N N . LYS B 2 21 ? 14.923 5.829 52.137 1.00 57.76 551 LYS B N 1
ATOM 754 C CA . LYS B 2 21 ? 15.921 4.941 51.561 1.00 58.85 551 LYS B CA 1
ATOM 755 C C . LYS B 2 21 ? 16.865 5.666 50.634 1.00 53.26 551 LYS B C 1
ATOM 756 O O . LYS B 2 21 ? 18.067 5.441 50.686 1.00 54.93 551 LYS B O 1
ATOM 762 N N . SER B 2 22 ? 16.317 6.527 49.770 1.00 54.24 552 SER B N 1
ATOM 763 C CA . SER B 2 22 ? 17.131 7.303 48.834 1.00 53.32 552 SER B CA 1
ATOM 764 C C . SER B 2 22 ? 18.164 8.124 49.590 1.00 48.46 552 SER B C 1
ATOM 765 O O . SER B 2 22 ? 19.316 8.195 49.179 1.00 47.37 552 SER B O 1
ATOM 768 N N . PHE B 2 23 ? 17.757 8.743 50.706 1.00 47.55 553 PHE B N 1
ATOM 769 C CA . PHE B 2 23 ? 18.694 9.546 51.490 1.00 43.74 553 PHE B CA 1
ATOM 770 C C . PHE B 2 23 ? 19.786 8.690 52.138 1.00 42.49 553 PHE B C 1
ATOM 771 O O . PHE B 2 23 ? 20.966 9.029 52.067 1.00 39.37 553 PHE B O 1
ATOM 779 N N . ARG B 2 24 ? 19.385 7.570 52.748 1.00 45.37 554 ARG B N 1
ATOM 780 C CA . ARG B 2 24 ? 20.315 6.589 53.369 1.00 44.46 554 ARG B CA 1
ATOM 781 C C . ARG B 2 24 ? 21.403 6.232 52.357 1.00 43.01 554 ARG B C 1
ATOM 782 O O . ARG B 2 24 ? 22.586 6.343 52.706 1.00 41.69 554 ARG B O 1
ATOM 790 N N . GLU B 2 25 ? 21.006 5.817 51.153 1.00 44.56 555 GLU B N 1
ATOM 791 C CA . GLU B 2 25 ? 21.952 5.435 50.127 1.00 46.56 555 GLU B CA 1
ATOM 792 C C . GLU B 2 25 ? 22.840 6.601 49.721 1.00 41.30 555 GLU B C 1
ATOM 793 O O . GLU B 2 25 ? 24.060 6.471 49.662 1.00 44.29 555 GLU B O 1
ATOM 799 N N . ASP B 2 26 ? 22.224 7.751 49.448 1.00 40.59 556 ASP B N 1
ATOM 800 C CA . ASP B 2 26 ? 22.963 8.912 48.944 1.00 39.54 556 ASP B CA 1
ATOM 801 C C . ASP B 2 26 ? 23.940 9.437 49.974 1.00 35.90 556 ASP B C 1
ATOM 802 O O . ASP B 2 26 ? 25.079 9.804 49.644 1.00 30.14 556 ASP B O 1
ATOM 807 N N . PHE B 2 27 ? 23.493 9.472 51.235 1.00 35.63 557 PHE B N 1
ATOM 808 C CA . PHE B 2 27 ? 24.306 10.034 52.307 1.00 32.62 557 PHE B CA 1
ATOM 809 C C . PHE B 2 27 ? 25.512 9.151 52.526 1.00 33.49 557 PHE B C 1
ATOM 810 O O . PHE B 2 27 ? 26.614 9.656 52.654 1.00 33.14 557 PHE B O 1
ATOM 818 N N . LEU B 2 28 ? 25.284 7.831 52.592 1.00 35.52 558 LEU B N 1
ATOM 819 C CA . LEU B 2 28 ? 26.356 6.894 52.918 1.00 35.72 558 LEU B CA 1
ATOM 820 C C . LEU B 2 28 ? 27.383 6.829 51.794 1.00 37.41 558 LEU B C 1
ATOM 821 O O . LEU B 2 28 ? 28.573 6.799 52.040 1.00 36.69 558 LEU B O 1
ATOM 826 N N . THR B 2 29 ? 26.912 6.822 50.547 1.00 35.47 559 THR B N 1
ATOM 827 C CA . THR B 2 29 ? 27.805 6.921 49.398 1.00 38.42 559 THR B CA 1
ATOM 828 C C . THR B 2 29 ? 28.646 8.192 49.440 1.00 35.56 559 THR B C 1
ATOM 829 O O . THR B 2 29 ? 29.888 8.134 49.341 1.00 37.93 559 THR B O 1
ATOM 833 N N . TRP B 2 30 ? 27.976 9.331 49.634 1.00 34.78 560 TRP B N 1
ATOM 834 C CA . TRP B 2 30 ? 28.656 10.621 49.747 1.00 35.24 560 TRP B CA 1
ATOM 835 C C . TRP B 2 30 ? 29.701 10.613 50.853 1.00 33.84 560 TRP B C 1
ATOM 836 O O . TRP B 2 30 ? 30.865 10.981 50.639 1.00 31.97 560 TRP B O 1
ATOM 847 N N . TYR B 2 31 ? 29.299 10.138 52.030 1.00 34.04 561 TYR B N 1
ATOM 848 C CA . TYR B 2 31 ? 30.161 10.085 53.239 1.00 33.58 561 TYR B CA 1
ATOM 849 C 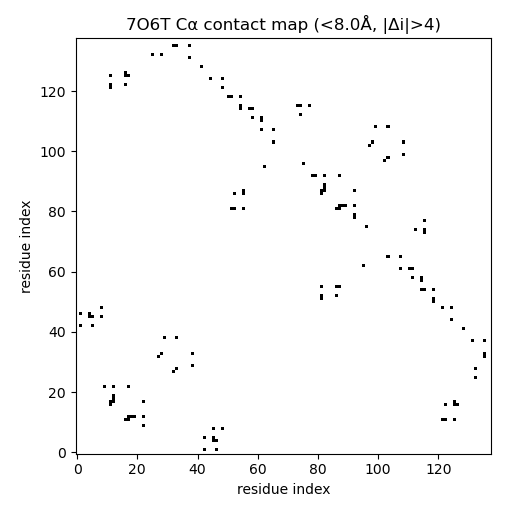C . TYR B 2 31 ? 31.433 9.289 52.948 1.00 35.41 561 TYR B C 1
ATOM 850 O O . TYR B 2 31 ? 32.526 9.758 53.293 1.00 35.62 561 TYR B O 1
ATOM 859 N N . SER B 2 32 ? 31.282 8.097 52.353 1.00 39.88 562 SER B N 1
ATOM 860 C CA . SER B 2 32 ? 32.403 7.208 52.098 1.00 40.82 562 SER B CA 1
ATOM 861 C C . SER B 2 32 ? 33.341 7.687 50.997 1.00 37.66 562 SER B C 1
ATOM 862 O O . SER B 2 32 ? 34.541 7.537 51.120 1.00 42.48 562 SER B O 1
ATOM 865 N N . LEU B 2 33 ? 32.788 8.281 49.941 1.00 38.22 563 LEU B N 1
ATOM 866 C CA . LEU B 2 33 ? 33.529 8.557 48.706 1.00 40.30 563 LEU B CA 1
ATOM 867 C C . LEU B 2 33 ? 33.753 10.019 48.293 1.00 41.15 563 LEU B C 1
ATOM 868 O O . LEU B 2 33 ? 34.725 10.292 47.611 1.00 44.47 563 LEU B O 1
ATOM 873 N N . ARG B 2 34 ? 32.856 10.939 48.668 1.00 39.22 564 ARG B N 1
ATOM 874 C CA . ARG B 2 34 ? 32.879 12.336 48.138 1.00 40.35 564 ARG B CA 1
ATOM 875 C C . ARG B 2 34 ? 32.942 13.401 49.242 1.00 40.94 564 ARG B C 1
ATOM 876 O O . ARG B 2 34 ? 33.315 14.536 48.920 1.00 40.19 564 ARG B O 1
ATOM 884 N N . ALA B 2 35 ? 32.596 13.082 50.489 1.00 41.07 565 ALA B N 1
ATOM 885 C CA . ALA B 2 35 ? 32.689 14.059 51.569 1.00 38.47 565 ALA B CA 1
ATOM 886 C C . ALA B 2 35 ? 34.148 14.442 51.780 1.00 41.15 565 ALA B C 1
ATOM 887 O O . ALA B 2 35 ? 35.023 13.568 51.835 1.00 40.03 565 ALA B O 1
ATOM 889 N N . THR B 2 36 ? 34.399 15.749 51.913 1.00 42.69 566 THR B N 1
ATOM 890 C CA . THR B 2 36 ? 35.736 16.272 52.175 1.00 47.90 566 THR B CA 1
ATOM 891 C C . THR B 2 36 ? 36.098 15.968 53.626 1.00 51.93 566 THR B C 1
ATOM 892 O O . THR B 2 36 ? 35.218 15.552 54.412 1.00 41.43 566 THR B O 1
ATOM 896 N N . HIS B 2 37 ? 37.367 16.200 53.992 1.00 54.08 567 HIS B N 1
ATOM 897 C CA . HIS B 2 37 ? 37.834 15.934 55.355 1.00 61.89 567 HIS B CA 1
ATOM 898 C C . HIS B 2 37 ? 37.056 16.766 56.378 1.00 56.21 567 HIS B C 1
ATOM 899 O O . HIS B 2 37 ? 36.735 16.286 57.464 1.00 54.60 567 HIS B O 1
ATOM 906 N N . ARG B 2 38 ? 36.758 18.013 56.009 1.00 51.41 568 ARG B N 1
ATOM 907 C CA . ARG B 2 38 ? 35.946 18.967 56.811 1.00 52.26 568 ARG B CA 1
ATOM 908 C C . ARG B 2 38 ? 34.514 18.428 56.972 1.00 45.28 568 ARG B C 1
ATOM 909 O O . ARG B 2 38 ? 33.993 18.462 58.089 1.00 42.97 568 ARG B O 1
ATOM 917 N N . GLU B 2 39 ? 33.884 17.988 55.883 1.00 41.23 569 GLU B N 1
ATOM 918 C CA . GLU B 2 39 ? 32.510 17.505 55.936 1.00 39.16 569 GLU B CA 1
ATOM 919 C C . GLU B 2 39 ? 32.404 16.237 56.789 1.00 39.25 569 GLU B C 1
ATOM 920 O O . GLU B 2 39 ? 31.445 16.076 57.533 1.00 38.63 569 GLU B O 1
ATOM 926 N N . VAL B 2 40 ? 33.414 15.364 56.690 1.00 37.65 570 VAL B N 1
ATOM 927 C CA . VAL B 2 40 ? 33.506 14.147 57.488 1.00 39.88 570 VAL B CA 1
ATOM 928 C C . VAL B 2 40 ? 33.604 14.499 58.945 1.00 40.98 570 VAL B C 1
ATOM 929 O O . VAL B 2 40 ? 32.956 13.882 59.785 1.00 41.08 570 VAL B O 1
ATOM 933 N N . ARG B 2 41 ? 34.438 15.494 59.250 1.00 44.13 571 ARG B N 1
ATOM 934 C CA . ARG B 2 41 ? 34.632 16.010 60.628 1.00 48.71 571 ARG B CA 1
ATOM 935 C C . ARG B 2 41 ? 33.270 16.502 61.137 1.00 42.71 571 ARG B C 1
ATOM 936 O O . ARG B 2 41 ? 32.925 16.144 62.263 1.00 39.76 571 ARG B O 1
ATOM 944 N N . VAL B 2 42 ? 32.530 17.268 60.325 1.00 38.60 572 VAL B N 1
ATOM 945 C CA . VAL B 2 42 ? 31.223 17.784 60.722 1.00 38.50 572 VAL B CA 1
ATOM 946 C C . VAL B 2 42 ? 30.250 16.650 61.074 1.00 36.12 572 VAL B C 1
ATOM 947 O O . VAL B 2 42 ? 29.573 16.677 62.120 1.00 34.26 572 VAL B O 1
ATOM 951 N N . VAL B 2 43 ? 30.192 15.641 60.197 1.00 32.48 573 VAL B N 1
ATOM 952 C CA . VAL B 2 43 ? 29.304 14.509 60.389 1.00 31.65 573 VAL B CA 1
ATOM 953 C C . VAL B 2 43 ? 29.694 13.745 61.647 1.00 33.78 573 VAL B C 1
ATOM 954 O O . VAL B 2 43 ? 28.839 13.448 62.488 1.00 34.73 573 VAL B O 1
ATOM 958 N N . LYS B 2 44 ? 30.984 13.426 61.774 1.00 35.13 574 LYS B N 1
ATOM 959 C CA . LYS B 2 44 ? 31.497 12.689 62.904 1.00 37.74 574 LYS B CA 1
ATOM 960 C C . LYS B 2 44 ? 31.233 13.385 64.248 1.00 39.51 574 LYS B C 1
ATOM 961 O O . LYS B 2 44 ? 30.869 12.734 65.194 1.00 37.18 574 LYS B O 1
ATOM 967 N N . ASP B 2 45 ? 31.418 14.708 64.312 1.00 39.29 575 ASP B N 1
ATOM 968 C CA . ASP B 2 45 ? 31.115 15.476 65.524 1.00 43.47 575 ASP B CA 1
ATOM 969 C C . ASP B 2 45 ? 29.629 15.409 65.911 1.00 42.75 575 ASP B C 1
ATOM 970 O O . ASP B 2 45 ? 29.305 15.201 67.078 1.00 41.67 575 ASP B O 1
ATOM 975 N N . PHE B 2 46 ? 28.729 15.567 64.932 1.00 41.15 576 PHE B N 1
ATOM 976 C CA . PHE B 2 46 ? 27.293 15.442 65.195 1.00 38.31 576 PHE B CA 1
ATOM 977 C C . PHE B 2 46 ? 26.942 14.052 65.779 1.00 39.91 576 PHE B C 1
ATOM 978 O O . PHE B 2 46 ? 26.228 13.934 66.773 1.00 35.86 576 PHE B O 1
ATOM 986 N N . VAL B 2 47 ? 27.484 13.007 65.154 1.00 34.00 577 VAL B N 1
ATOM 987 C CA . VAL B 2 47 ? 27.194 11.642 65.515 1.00 35.97 577 VAL B CA 1
ATOM 988 C C . VAL B 2 47 ? 27.819 11.302 66.865 1.00 38.03 577 VAL B C 1
ATOM 989 O O . VAL B 2 47 ? 27.183 10.700 67.702 1.00 36.61 577 VAL B O 1
ATOM 993 N N . GLU B 2 48 ? 29.070 11.725 67.060 1.00 40.70 578 GLU B N 1
ATOM 994 C CA . GLU B 2 48 ? 29.791 11.605 68.311 1.00 44.67 578 GLU B CA 1
ATOM 995 C C . GLU B 2 48 ? 29.006 12.200 69.485 1.00 45.24 578 GLU B C 1
ATOM 996 O O . GLU B 2 48 ? 28.877 11.567 70.525 1.00 42.40 578 GLU B O 1
ATOM 1002 N N . THR B 2 49 ? 28.471 13.410 69.305 1.00 41.71 579 THR B N 1
ATOM 1003 C CA . THR B 2 49 ? 27.657 14.079 70.316 1.00 42.95 579 THR B CA 1
ATOM 1004 C C . THR B 2 49 ? 26.460 13.228 70.661 1.00 43.21 579 THR B C 1
ATOM 1005 O O . THR B 2 49 ? 26.142 13.023 71.854 1.00 43.34 579 THR B O 1
ATOM 1009 N N . PHE B 2 50 ? 25.798 12.717 69.622 1.00 41.28 580 PHE B N 1
ATOM 1010 C CA . PHE B 2 50 ? 24.650 11.856 69.808 1.00 41.06 580 PHE B CA 1
ATOM 1011 C C . PHE B 2 50 ? 25.004 10.573 70.584 1.00 40.41 580 PHE B C 1
ATOM 1012 O O . PHE B 2 50 ? 24.269 10.178 71.484 1.00 39.44 580 PHE B O 1
ATOM 1028 N N . GLU B 2 52 ? 27.549 10.151 72.636 1.00 42.39 582 GLU B N 1
ATOM 1029 C CA . GLU B 2 52 ? 27.846 10.564 74.006 1.00 44.65 582 GLU B CA 1
ATOM 1030 C C . GLU B 2 52 ? 26.564 10.778 74.833 1.00 47.73 582 GLU B C 1
ATOM 1031 O O . GLU B 2 52 ? 26.495 10.350 75.991 1.00 45.98 582 GLU B O 1
ATOM 1037 N N . ASP B 2 53 ? 25.557 11.428 74.235 1.00 42.53 583 ASP B N 1
ATOM 1038 C CA . ASP B 2 53 ? 24.267 11.639 74.886 1.00 45.32 583 ASP B CA 1
ATOM 1039 C C . ASP B 2 53 ? 23.542 10.308 75.161 1.00 40.55 583 ASP B C 1
ATOM 1040 O O . ASP B 2 53 ? 22.935 10.145 76.201 1.00 42.70 583 ASP B O 1
ATOM 1045 N N . LEU B 2 54 ? 23.616 9.377 74.212 1.00 36.92 584 LEU B N 1
ATOM 1046 C CA . LEU B 2 54 ? 23.131 8.017 74.393 1.00 39.31 584 LEU B CA 1
ATOM 1047 C C . LEU B 2 54 ? 23.840 7.279 75.553 1.00 41.20 584 LEU B C 1
ATOM 1048 O O . LEU B 2 54 ? 23.202 6.605 76.355 1.00 40.07 584 LEU B O 1
ATOM 1053 N N . SER B 2 55 ? 25.170 7.381 75.615 1.00 40.22 585 SER B N 1
ATOM 1054 C CA . SER B 2 55 ? 25.933 6.828 76.731 1.00 43.26 585 SER B CA 1
ATOM 1055 C C . SER B 2 55 ? 25.462 7.408 78.072 1.00 44.78 585 SER B C 1
ATOM 1056 O O . SER B 2 55 ? 25.236 6.676 79.010 1.00 39.89 585 SER B O 1
ATOM 1059 N N . SER B 2 56 ? 25.321 8.734 78.132 1.00 43.96 586 SER B N 1
ATOM 1060 C CA . SER B 2 56 ? 24.861 9.463 79.308 1.00 45.88 586 SER B CA 1
ATOM 1061 C C . SER B 2 56 ? 23.474 9.011 79.757 1.00 47.79 586 SER B C 1
ATOM 1062 O O . SER B 2 56 ? 23.238 8.835 80.954 1.00 45.66 586 SER B O 1
ATOM 1065 N N . LEU B 2 57 ? 22.569 8.839 78.790 1.00 45.73 587 LEU B N 1
ATOM 1066 C CA . LEU B 2 57 ? 21.225 8.303 79.015 1.00 49.09 587 LEU B CA 1
ATOM 1067 C C . LEU B 2 57 ? 21.297 6.908 79.678 1.00 47.26 587 LEU B C 1
ATOM 1068 O O . LEU B 2 57 ? 20.635 6.643 80.673 1.00 44.36 587 LEU B O 1
ATOM 1073 N N . GLY B 2 58 ? 22.099 6.019 79.095 1.00 43.43 588 GLY B N 1
ATOM 1074 C CA . GLY B 2 58 ? 22.372 4.715 79.666 1.00 45.70 588 GLY B CA 1
ATOM 1075 C C . GLY B 2 58 ? 22.763 4.807 81.142 1.00 46.33 588 GLY B C 1
ATOM 1076 O O . GLY B 2 58 ? 22.206 4.105 81.963 1.00 42.72 588 GLY B O 1
ATOM 1077 N N . GLN B 2 59 ? 23.731 5.677 81.462 1.00 47.25 589 GLN B N 1
ATOM 1078 C CA . GLN B 2 59 ? 24.189 5.881 82.830 1.00 48.60 589 GLN B CA 1
ATOM 1079 C C . GLN B 2 59 ? 23.057 6.356 83.725 1.00 46.34 589 GLN B C 1
ATOM 1080 O O . GLN B 2 59 ? 22.879 5.841 84.812 1.00 43.41 589 GLN B O 1
ATOM 1086 N N . GLN B 2 60 ? 22.282 7.330 83.252 1.00 44.00 590 GLN B N 1
ATOM 1087 C CA . GLN B 2 60 ? 21.156 7.850 84.005 1.00 51.11 590 GLN B CA 1
ATOM 1088 C C . GLN B 2 60 ? 20.110 6.771 84.293 1.00 46.48 590 GLN B C 1
ATOM 1089 O O . GLN B 2 60 ? 19.601 6.702 85.398 1.00 46.71 590 GLN B O 1
ATOM 1095 N N . LEU B 2 61 ? 19.794 5.929 83.304 1.00 45.02 591 LEU B N 1
ATOM 1096 C CA . LEU B 2 61 ? 18.812 4.862 83.491 1.00 46.48 591 LEU B CA 1
ATOM 1097 C C . LEU B 2 61 ? 19.323 3.837 84.490 1.00 42.75 591 LEU B C 1
ATOM 1098 O O . LEU B 2 61 ? 18.570 3.373 85.334 1.00 44.55 591 LEU B O 1
ATOM 1103 N N . VAL B 2 62 ? 20.603 3.471 84.354 1.00 41.04 592 VAL B N 1
ATOM 1104 C CA . VAL B 2 62 ? 21.254 2.524 85.244 1.00 41.32 592 VAL B CA 1
ATOM 1105 C C . VAL B 2 62 ? 21.292 3.107 86.656 1.00 42.28 592 VAL B C 1
ATOM 1106 O O . VAL B 2 62 ? 20.958 2.414 87.595 1.00 46.54 592 VAL B O 1
ATOM 1110 N N . ASP B 2 63 ? 21.649 4.392 86.790 1.00 44.93 593 ASP B N 1
ATOM 1111 C CA . ASP B 2 63 ? 21.673 5.072 88.093 1.00 47.80 593 ASP B CA 1
ATOM 1112 C C . ASP B 2 63 ? 20.291 5.129 88.736 1.00 47.60 593 ASP B C 1
ATOM 1113 O O . ASP B 2 63 ? 20.169 4.869 89.928 1.00 53.03 593 ASP B O 1
ATOM 1118 N N . THR B 2 64 ? 19.265 5.472 87.950 1.00 46.92 594 THR B N 1
ATOM 1119 C CA . THR B 2 64 ? 17.885 5.529 88.436 1.00 47.90 594 THR B CA 1
ATOM 1120 C C . THR B 2 64 ? 17.407 4.183 88.954 1.00 44.02 594 THR B C 1
ATOM 1121 O O . THR B 2 64 ? 16.843 4.093 90.040 1.00 42.80 594 THR B O 1
ATOM 1125 N N . PHE B 2 65 ? 17.634 3.132 88.156 1.00 43.55 595 PHE B N 1
ATOM 1126 C CA . PHE B 2 65 ? 17.316 1.750 88.513 1.00 40.92 595 PHE B CA 1
ATOM 1127 C C . PHE B 2 65 ? 17.990 1.347 89.814 1.00 43.19 595 PHE B C 1
ATOM 1128 O O . PHE B 2 65 ? 17.340 0.754 90.700 1.00 44.25 595 PHE B O 1
ATOM 1136 N N . SER B 2 66 ? 19.293 1.635 89.910 1.00 42.59 596 SER B N 1
ATOM 1137 C CA . SER B 2 66 ? 20.128 1.223 91.032 1.00 49.06 596 SER B CA 1
ATOM 1138 C C . SER B 2 66 ? 19.688 1.905 92.310 1.00 50.74 596 SER B C 1
ATOM 1139 O O . SER B 2 66 ? 19.605 1.270 93.364 1.00 48.31 596 SER B O 1
ATOM 1142 N N . GLU B 2 67 ? 19.383 3.199 92.199 1.00 52.34 597 GLU B N 1
ATOM 1143 C CA . GLU B 2 67 ? 18.936 3.980 93.341 1.00 58.46 597 GLU B CA 1
ATOM 1144 C C . GLU B 2 67 ? 17.627 3.448 93.847 1.00 58.76 597 GLU B C 1
ATOM 1145 O O . GLU B 2 67 ? 17.445 3.326 95.060 1.00 60.88 597 GLU B O 1
ATOM 1151 N N . SER B 2 68 ? 16.719 3.113 92.923 1.00 56.11 598 SER B N 1
ATOM 1152 C CA . SER B 2 68 ? 15.419 2.556 93.286 1.00 61.35 598 SER B CA 1
ATOM 1153 C C . SER B 2 68 ? 15.550 1.273 94.088 1.00 59.99 598 SER B C 1
ATOM 1154 O O . SER B 2 68 ? 14.854 1.092 95.069 1.00 6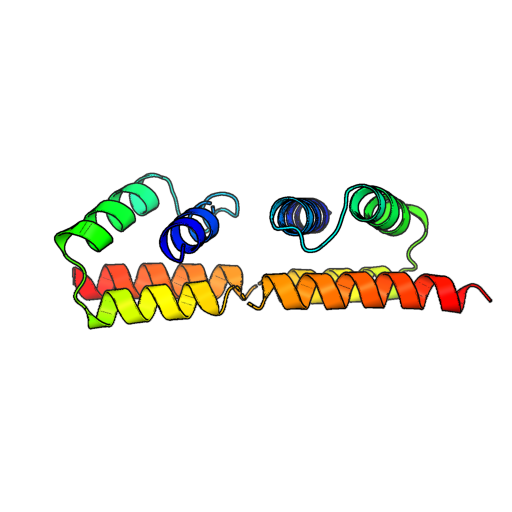2.37 598 SER B O 1
ATOM 1157 N N . ILE B 2 69 ? 16.468 0.391 93.679 1.00 62.97 599 ILE B N 1
ATOM 1158 C CA . ILE B 2 69 ? 16.751 -0.830 94.439 1.00 70.03 599 ILE B CA 1
ATOM 1159 C C . ILE B 2 69 ? 17.391 -0.490 95.781 1.00 72.61 599 ILE B C 1
ATOM 1160 O O . ILE B 2 69 ? 16.971 -0.987 96.834 1.00 84.27 599 ILE B O 1
ATOM 1165 N N . LEU B 2 70 ? 18.420 0.366 95.691 1.00 70.31 600 LEU B N 1
ATOM 1166 C CA . LEU B 2 70 ? 19.412 0.701 96.718 1.00 73.43 600 LEU B CA 1
ATOM 1167 C C . LEU B 2 70 ? 20.703 -0.125 96.479 1.00 73.37 600 LEU B C 1
ATOM 1168 O O . LEU B 2 70 ? 21.104 -0.408 95.342 1.00 73.29 600 LEU B O 1
#